Protein AF-A0A7W8SVX4-F1 (afdb_monomer_lite)

Secondary structure (DSSP, 8-state):
---HHHHHHHTT---EEGGGG-SSS--TT-EE---SSS-HHHHHHHHHHHHHHHHHHHHT-

pLDDT: mean 87.5, std 7.26, range [61.19, 96.62]

Radius of gyration: 12.55 Å; chains: 1; bounding box: 29×28×28 Å

Sequence (61 aa):
MRPTICVCIEQNVMIVPGVASYQGAADRAALRLSFAAPGVAEIETGVHRMNRALEQYFDEQ

Structure (mmCIF, N/CA/C/O backbone):
data_AF-A0A7W8SVX4-F1
#
_entry.id   AF-A0A7W8SVX4-F1
#
loop_
_atom_site.group_PDB
_atom_site.id
_atom_site.type_symbol
_atom_site.label_atom_id
_atom_site.label_alt_id
_atom_site.label_comp_id
_atom_site.label_asym_id
_atom_site.label_entity_id
_atom_site.label_seq_id
_atom_site.pdbx_PDB_ins_code
_atom_site.Cartn_x
_atom_site.Cartn_y
_atom_site.Cartn_z
_atom_site.occupancy
_atom_site.B_iso_or_equiv
_atom_site.auth_seq_id
_atom_site.auth_comp_id
_atom_site.auth_asym_id
_atom_site.auth_atom_id
_atom_site.pdbx_PDB_model_num
ATOM 1 N N . MET A 1 1 ? 18.330 10.076 -2.484 1.00 61.19 1 MET A N 1
ATOM 2 C CA . MET A 1 1 ? 16.907 9.873 -2.816 1.00 61.19 1 MET A CA 1
ATOM 3 C C . MET A 1 1 ? 16.380 8.721 -1.977 1.00 61.19 1 MET A C 1
ATOM 5 O O . MET A 1 1 ? 16.883 7.608 -2.098 1.00 61.19 1 MET A O 1
ATOM 9 N N . ARG A 1 2 ? 15.451 9.000 -1.061 1.00 68.56 2 ARG A N 1
ATOM 10 C CA . ARG A 1 2 ? 14.802 7.976 -0.231 1.00 68.56 2 ARG A CA 1
ATOM 11 C C . ARG A 1 2 ? 13.838 7.164 -1.119 1.00 68.56 2 ARG A C 1
ATOM 13 O O . ARG A 1 2 ? 13.257 7.751 -2.029 1.00 68.56 2 ARG A O 1
ATOM 20 N N . PRO A 1 3 ? 13.685 5.841 -0.956 1.00 75.94 3 PRO A N 1
ATOM 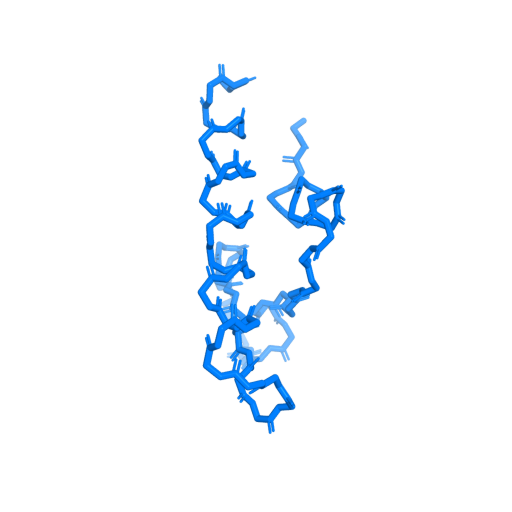21 C CA . PRO A 1 3 ? 12.689 5.086 -1.712 1.00 75.94 3 PRO A CA 1
ATOM 22 C C . PRO A 1 3 ? 11.325 5.133 -1.011 1.00 75.94 3 PRO A C 1
ATOM 24 O O . PRO A 1 3 ? 11.251 5.045 0.215 1.00 75.94 3 PRO A O 1
ATOM 27 N N . THR A 1 4 ? 10.245 5.183 -1.792 1.00 75.25 4 THR A N 1
ATOM 28 C CA . THR A 1 4 ? 8.845 5.198 -1.322 1.00 75.25 4 THR A CA 1
ATOM 29 C C . THR A 1 4 ? 8.511 4.040 -0.367 1.00 75.25 4 THR A C 1
ATOM 31 O O . THR A 1 4 ? 7.671 4.157 0.516 1.00 75.25 4 THR A O 1
ATOM 34 N N . ILE A 1 5 ? 9.223 2.917 -0.480 1.00 79.06 5 ILE A N 1
ATOM 35 C CA . ILE A 1 5 ? 9.081 1.775 0.432 1.00 79.06 5 ILE A CA 1
ATOM 36 C C . ILE A 1 5 ? 9.474 2.087 1.877 1.00 79.06 5 ILE A C 1
ATOM 38 O O . ILE A 1 5 ? 8.777 1.653 2.792 1.00 79.06 5 ILE A O 1
ATOM 42 N N . CYS A 1 6 ? 10.556 2.837 2.099 1.00 81.56 6 CYS A N 1
ATOM 43 C CA . CYS A 1 6 ? 11.024 3.137 3.454 1.00 81.56 6 CYS A CA 1
ATOM 44 C C . CYS A 1 6 ? 10.001 3.984 4.218 1.00 81.56 6 CYS A C 1
ATOM 46 O O . CYS A 1 6 ? 9.652 3.648 5.345 1.00 81.56 6 CYS A O 1
ATOM 48 N N . VAL A 1 7 ? 9.460 5.022 3.575 1.00 82.94 7 VAL A N 1
ATOM 49 C CA . VAL A 1 7 ? 8.463 5.914 4.189 1.00 82.94 7 VAL A CA 1
ATOM 50 C C . VAL A 1 7 ? 7.149 5.192 4.506 1.00 82.94 7 VAL A C 1
ATOM 52 O O . VAL A 1 7 ? 6.580 5.424 5.567 1.00 82.94 7 VAL A O 1
ATOM 55 N N . CYS A 1 8 ? 6.687 4.249 3.675 1.00 87.44 8 CYS A N 1
ATOM 56 C CA . CYS A 1 8 ? 5.500 3.443 4.000 1.00 87.44 8 CYS A CA 1
ATOM 57 C C . CYS A 1 8 ? 5.720 2.524 5.216 1.00 87.44 8 CYS A C 1
ATOM 59 O O . CYS A 1 8 ? 4.852 2.439 6.088 1.00 87.44 8 CYS A O 1
ATOM 61 N N . ILE A 1 9 ? 6.884 1.868 5.307 1.00 88.75 9 ILE A N 1
ATOM 62 C CA . ILE A 1 9 ? 7.217 0.978 6.433 1.00 88.75 9 ILE A CA 1
ATOM 63 C C . ILE A 1 9 ? 7.263 1.762 7.750 1.00 88.75 9 ILE A C 1
ATOM 65 O O . ILE A 1 9 ? 6.718 1.307 8.754 1.00 88.75 9 ILE A O 1
ATOM 69 N N . GLU A 1 10 ? 7.842 2.961 7.746 1.00 89.94 10 GLU A N 1
ATOM 70 C CA . GLU A 1 10 ? 7.900 3.844 8.920 1.00 89.94 10 GLU A CA 1
ATOM 71 C C . GLU A 1 10 ? 6.516 4.295 9.402 1.00 89.94 10 GLU A C 1
ATOM 73 O O . GLU A 1 10 ? 6.302 4.504 10.595 1.00 89.94 10 GLU A O 1
ATOM 78 N N . GLN A 1 11 ? 5.544 4.377 8.492 1.00 90.50 11 GLN A N 1
ATOM 79 C CA . GLN A 1 11 ? 4.144 4.642 8.820 1.00 90.50 11 GLN A CA 1
ATOM 80 C C . GLN A 1 11 ? 3.370 3.377 9.236 1.00 90.50 11 GLN A C 1
ATOM 82 O O . GLN A 1 11 ? 2.146 3.419 9.348 1.00 90.50 11 GLN A O 1
ATOM 87 N N . ASN A 1 12 ? 4.055 2.264 9.525 1.00 91.75 12 ASN A N 1
ATOM 88 C CA . ASN A 1 12 ? 3.470 0.960 9.858 1.00 91.75 12 ASN A CA 1
ATOM 89 C C . ASN A 1 12 ? 2.584 0.389 8.736 1.00 91.75 12 ASN A C 1
ATOM 91 O O . ASN A 1 12 ? 1.504 -0.146 9.005 1.00 91.75 12 ASN A O 1
ATOM 95 N N . VAL A 1 13 ? 3.029 0.508 7.481 1.00 90.94 13 VAL A N 1
ATOM 96 C CA . VAL A 1 13 ? 2.387 -0.109 6.311 1.00 90.94 13 VAL A CA 1
ATOM 97 C C . VAL A 1 13 ? 3.382 -1.021 5.599 1.00 90.94 13 VAL A C 1
ATOM 99 O O . VAL A 1 13 ? 4.402 -0.575 5.075 1.00 90.94 13 VAL A O 1
ATOM 102 N N . MET A 1 14 ? 3.075 -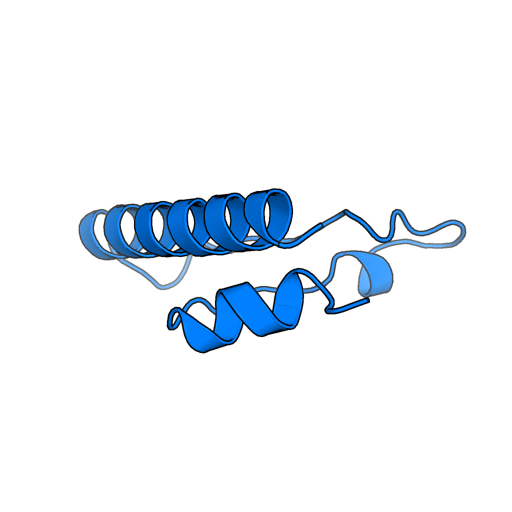2.318 5.556 1.00 89.19 14 MET A N 1
ATOM 103 C CA . MET A 1 14 ? 3.875 -3.297 4.821 1.00 89.19 14 MET A CA 1
ATOM 104 C C . MET A 1 14 ? 3.411 -3.371 3.364 1.00 89.19 14 MET A C 1
ATOM 106 O O . MET A 1 14 ? 2.221 -3.523 3.097 1.00 89.19 14 MET A O 1
ATOM 110 N N . ILE A 1 15 ? 4.351 -3.293 2.423 1.00 87.00 15 ILE A N 1
ATOM 111 C CA . ILE A 1 15 ? 4.079 -3.334 0.981 1.00 87.00 15 ILE A CA 1
ATOM 112 C C . ILE A 1 15 ? 5.067 -4.249 0.266 1.00 87.00 15 ILE A C 1
ATOM 114 O O . ILE A 1 15 ? 6.183 -4.470 0.735 1.00 87.00 15 ILE A O 1
ATOM 118 N N . VAL A 1 16 ? 4.658 -4.771 -0.890 1.00 89.31 16 VAL A N 1
ATOM 119 C CA . VAL A 1 16 ? 5.518 -5.608 -1.731 1.00 89.31 16 VAL A CA 1
ATOM 120 C C . VAL A 1 16 ? 5.978 -4.794 -2.945 1.00 89.31 16 VAL A C 1
ATOM 122 O O . VAL A 1 16 ? 5.124 -4.348 -3.718 1.00 89.31 16 VAL A O 1
ATOM 125 N N . PRO A 1 17 ? 7.296 -4.606 -3.152 1.00 87.56 17 PRO A N 1
ATOM 126 C CA . PRO A 1 17 ? 7.815 -3.994 -4.369 1.00 87.56 17 PRO A CA 1
ATOM 127 C C . PRO A 1 17 ? 7.371 -4.781 -5.609 1.00 87.56 17 PRO A C 1
ATOM 129 O O . PRO A 1 17 ? 7.524 -6.003 -5.662 1.00 87.56 17 PRO A O 1
ATOM 132 N N . GLY A 1 18 ? 6.869 -4.090 -6.632 1.00 86.00 18 GLY A N 1
ATOM 133 C CA . GLY A 1 18 ? 6.389 -4.716 -7.864 1.00 86.00 18 GLY A CA 1
ATOM 134 C C . GLY A 1 18 ? 7.498 -5.366 -8.690 1.00 86.00 18 GLY A C 1
ATOM 135 O O . GLY A 1 18 ? 7.224 -6.312 -9.421 1.00 86.00 18 GLY A O 1
ATOM 136 N N . VAL A 1 19 ? 8.755 -4.935 -8.529 1.00 85.81 19 VAL A N 1
ATOM 137 C CA . VAL A 1 19 ? 9.897 -5.360 -9.363 1.00 85.81 19 VAL A CA 1
ATOM 138 C C . VAL A 1 19 ? 10.114 -6.874 -9.433 1.00 85.81 19 VAL A C 1
ATOM 140 O O . VAL A 1 19 ? 10.576 -7.367 -10.454 1.00 85.81 19 VAL A O 1
ATOM 143 N N . ALA A 1 20 ? 9.743 -7.622 -8.390 1.00 83.06 20 ALA A N 1
ATOM 144 C CA . ALA A 1 20 ? 9.863 -9.082 -8.363 1.00 83.06 20 ALA A CA 1
ATOM 145 C C . ALA A 1 20 ? 8.758 -9.810 -9.158 1.00 83.06 20 ALA A C 1
ATOM 147 O O . ALA A 1 20 ? 8.813 -11.026 -9.310 1.00 83.06 20 ALA A O 1
ATOM 148 N N . SER A 1 21 ? 7.745 -9.082 -9.639 1.00 84.69 21 SER A N 1
ATOM 149 C CA . SER A 1 21 ? 6.566 -9.634 -10.324 1.00 84.69 21 SER A CA 1
ATOM 150 C C . SER A 1 21 ? 6.615 -9.485 -11.850 1.00 84.69 21 SER A C 1
ATOM 152 O O . SER A 1 21 ? 5.733 -9.996 -12.533 1.00 84.69 21 SER A O 1
ATOM 154 N N . TYR A 1 22 ? 7.622 -8.795 -12.397 1.00 88.06 22 TYR A N 1
ATOM 155 C CA . TYR A 1 22 ? 7.778 -8.592 -13.840 1.00 88.06 22 TYR A CA 1
ATOM 156 C C . TYR A 1 22 ? 8.755 -9.609 -14.435 1.00 88.06 22 TYR A C 1
ATOM 158 O O . TYR A 1 22 ? 9.830 -9.841 -13.884 1.00 88.06 22 TYR A O 1
ATOM 166 N N . GLN A 1 23 ? 8.433 -10.156 -15.609 1.00 85.62 23 GLN A N 1
ATOM 167 C CA . GLN A 1 23 ? 9.438 -10.771 -16.478 1.00 85.62 23 GLN A CA 1
ATOM 168 C C . GLN A 1 23 ? 9.956 -9.708 -17.454 1.00 85.62 23 GLN A C 1
ATOM 170 O O . GLN A 1 23 ? 9.256 -9.327 -18.388 1.00 85.62 23 GLN A O 1
ATOM 175 N N . GLY A 1 24 ? 11.171 -9.201 -17.223 1.00 84.94 24 GLY A N 1
ATOM 176 C CA . GLY A 1 24 ? 11.807 -8.194 -18.079 1.00 84.94 24 GLY A CA 1
ATOM 177 C C . GLY A 1 24 ? 11.809 -6.789 -17.472 1.00 84.94 24 GLY A C 1
ATOM 178 O O . GLY A 1 24 ? 12.210 -6.610 -16.323 1.00 84.94 24 GLY A O 1
ATOM 179 N N . ALA A 1 25 ? 11.431 -5.780 -18.261 1.00 84.00 25 ALA A N 1
ATOM 180 C CA . ALA A 1 25 ? 11.468 -4.382 -17.836 1.00 84.00 25 ALA A CA 1
ATOM 181 C C . ALA A 1 25 ? 10.452 -4.120 -16.711 1.00 84.00 25 ALA A C 1
ATOM 183 O O . ALA A 1 25 ? 9.253 -3.998 -16.953 1.00 84.00 25 ALA A O 1
ATOM 184 N N . ALA A 1 26 ? 10.950 -4.050 -15.477 1.00 87.06 26 ALA A N 1
ATOM 185 C CA . ALA A 1 26 ? 10.144 -3.768 -14.302 1.00 87.06 26 ALA A CA 1
ATOM 186 C C . ALA A 1 26 ? 9.869 -2.268 -14.160 1.00 87.06 26 ALA A C 1
ATOM 188 O O . ALA A 1 26 ? 10.800 -1.456 -14.178 1.00 87.06 26 ALA A O 1
ATOM 189 N N . ASP A 1 27 ? 8.609 -1.916 -13.918 1.00 87.88 27 ASP A N 1
ATOM 190 C CA . ASP A 1 27 ? 8.272 -0.597 -13.399 1.00 87.88 27 ASP A CA 1
ATOM 191 C C . ASP A 1 27 ? 8.718 -0.510 -11.931 1.00 87.88 27 ASP A C 1
ATOM 193 O O . ASP A 1 27 ? 8.242 -1.242 -11.060 1.00 87.88 27 ASP A O 1
ATOM 197 N N . ARG A 1 28 ? 9.675 0.381 -11.657 1.00 83.94 28 ARG A N 1
ATOM 198 C CA . ARG A 1 28 ? 10.221 0.592 -10.309 1.00 83.94 28 ARG A CA 1
ATOM 199 C C . ARG A 1 28 ? 9.253 1.339 -9.391 1.00 83.94 28 ARG A C 1
ATOM 201 O O . ARG A 1 28 ? 9.455 1.294 -8.180 1.00 83.94 28 ARG A O 1
ATOM 208 N N . ALA A 1 29 ? 8.237 2.000 -9.945 1.00 84.12 29 ALA A N 1
ATOM 209 C CA . ALA A 1 29 ? 7.181 2.662 -9.188 1.00 84.12 29 ALA A CA 1
ATOM 210 C C . ALA A 1 29 ? 6.041 1.702 -8.801 1.00 84.12 29 ALA A C 1
ATOM 212 O O . ALA A 1 29 ? 5.241 2.024 -7.923 1.00 84.12 29 ALA A O 1
ATOM 213 N N . ALA A 1 30 ? 5.966 0.516 -9.415 1.00 88.06 30 ALA A N 1
ATOM 214 C CA . ALA A 1 30 ? 4.896 -0.438 -9.155 1.00 88.06 30 ALA A CA 1
ATOM 215 C C . ALA A 1 30 ? 4.996 -1.071 -7.758 1.00 88.06 30 ALA A C 1
ATOM 217 O O . ALA A 1 30 ? 6.070 -1.472 -7.298 1.00 88.06 30 ALA A O 1
ATOM 218 N N . LEU A 1 31 ? 3.839 -1.235 -7.112 1.00 89.31 31 LEU A N 1
ATOM 219 C CA . LEU A 1 31 ? 3.673 -1.838 -5.789 1.00 89.31 31 LEU A CA 1
ATOM 220 C C . LEU A 1 31 ? 2.496 -2.820 -5.805 1.00 89.31 31 LEU A C 1
ATOM 222 O O . LEU A 1 31 ? 1.487 -2.572 -6.46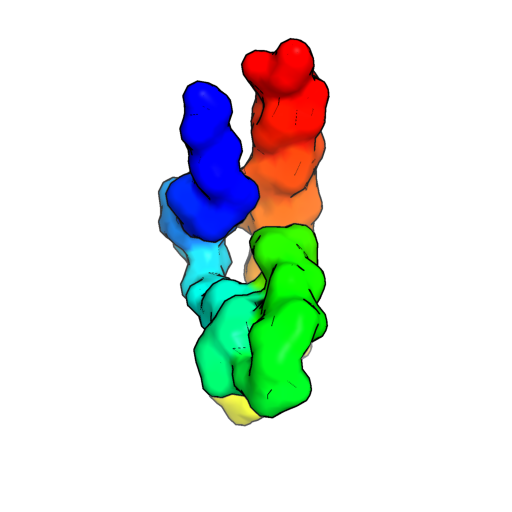4 1.00 89.31 31 LEU A O 1
ATOM 226 N N . ARG A 1 32 ? 2.592 -3.915 -5.042 1.00 91.25 32 ARG A N 1
ATOM 227 C CA . ARG A 1 32 ? 1.475 -4.846 -4.816 1.00 91.25 32 ARG A CA 1
ATOM 228 C C . ARG A 1 32 ? 0.925 -4.679 -3.403 1.00 91.25 32 ARG A C 1
ATOM 230 O O . ARG A 1 32 ? 1.651 -4.866 -2.424 1.00 91.25 32 ARG A O 1
ATOM 237 N N . LEU A 1 33 ? -0.376 -4.414 -3.316 1.00 91.56 33 LEU A N 1
ATOM 238 C CA . LEU A 1 33 ? -1.141 -4.361 -2.070 1.00 91.56 33 LEU A CA 1
ATOM 239 C C . LEU A 1 33 ? -1.943 -5.656 -1.894 1.00 91.56 33 LEU A C 1
ATOM 241 O O . LEU A 1 33 ? -2.422 -6.231 -2.870 1.00 91.56 33 LEU A O 1
ATOM 245 N N . SER A 1 34 ? -2.070 -6.129 -0.655 1.00 91.81 34 SER A N 1
ATOM 246 C CA . SER A 1 34 ? -2.872 -7.307 -0.316 1.00 91.81 34 SER A CA 1
ATOM 247 C C . SER A 1 34 ? -3.847 -6.965 0.801 1.00 91.81 34 SER A C 1
ATOM 249 O O . SER A 1 34 ? -3.438 -6.459 1.843 1.00 91.81 34 SER A O 1
ATOM 251 N N . PHE A 1 35 ? -5.120 -7.289 0.587 1.00 92.81 35 PHE A N 1
ATOM 252 C CA . PHE A 1 35 ? -6.217 -7.056 1.531 1.00 92.81 35 PHE A CA 1
ATOM 253 C C . PHE A 1 35 ? -6.804 -8.362 2.084 1.00 92.81 35 PHE A C 1
ATOM 255 O O . PHE A 1 35 ? -7.863 -8.359 2.693 1.00 92.81 35 PHE A O 1
ATOM 262 N N . ALA A 1 36 ? -6.127 -9.492 1.860 1.00 89.75 36 ALA A N 1
ATOM 263 C CA . ALA A 1 36 ? -6.636 -10.812 2.232 1.00 89.75 36 ALA A CA 1
ATOM 264 C C . ALA A 1 36 ? -6.604 -11.098 3.747 1.00 89.75 36 ALA A C 1
ATOM 266 O O . ALA A 1 36 ? -7.376 -11.923 4.220 1.00 89.75 36 ALA A O 1
ATOM 267 N N . ALA A 1 37 ? -5.691 -10.462 4.488 1.00 84.25 37 ALA A N 1
ATOM 268 C CA . ALA A 1 37 ? -5.529 -10.633 5.935 1.00 84.25 37 ALA A CA 1
ATOM 269 C C . ALA A 1 37 ? -6.296 -9.606 6.802 1.00 84.25 37 ALA A C 1
ATOM 271 O O . ALA A 1 37 ? -6.876 -10.033 7.797 1.00 84.25 37 ALA A O 1
ATOM 272 N N . PRO A 1 38 ? -6.301 -8.291 6.487 1.00 86.19 38 PRO A N 1
ATOM 273 C CA . PRO A 1 38 ? -6.961 -7.290 7.329 1.00 86.19 38 PRO A CA 1
ATOM 274 C C . PRO A 1 38 ? -8.485 -7.231 7.143 1.00 86.19 38 PRO A C 1
ATOM 276 O O . PRO A 1 38 ? -9.006 -7.484 6.057 1.00 86.19 38 PRO A O 1
ATOM 279 N N . GLY A 1 39 ? -9.200 -6.807 8.186 1.00 94.12 39 GLY A N 1
ATOM 280 C CA . GLY A 1 39 ? -10.599 -6.381 8.098 1.00 94.12 39 GLY A CA 1
ATOM 281 C C . GLY A 1 39 ? -10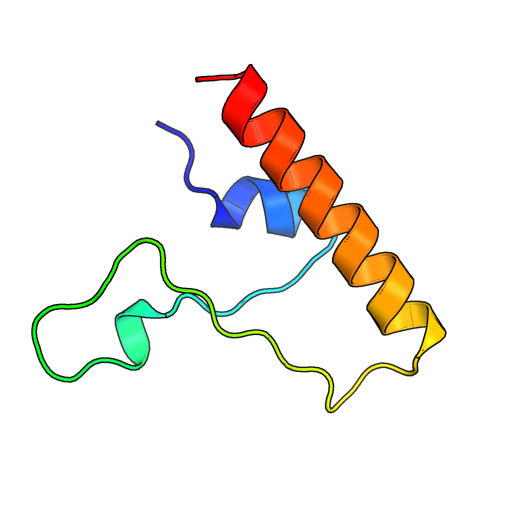.757 -4.978 7.491 1.00 94.12 39 GLY A C 1
ATOM 282 O O . GLY A 1 39 ? -9.796 -4.220 7.384 1.00 94.12 39 GLY A O 1
ATOM 283 N N . VAL A 1 40 ? -11.984 -4.585 7.125 1.00 95.69 40 VAL A N 1
ATOM 284 C CA . VAL A 1 40 ? -12.263 -3.311 6.417 1.00 95.69 40 VAL A CA 1
ATOM 285 C C . VAL A 1 40 ? -11.675 -2.082 7.128 1.00 95.69 40 VAL A C 1
ATOM 287 O O . VAL A 1 40 ? -10.982 -1.288 6.499 1.00 95.69 40 VAL A O 1
ATOM 290 N N . ALA A 1 41 ? -11.862 -1.957 8.443 1.00 95.75 41 ALA A N 1
ATOM 291 C CA . ALA A 1 41 ? -11.335 -0.822 9.211 1.00 95.75 4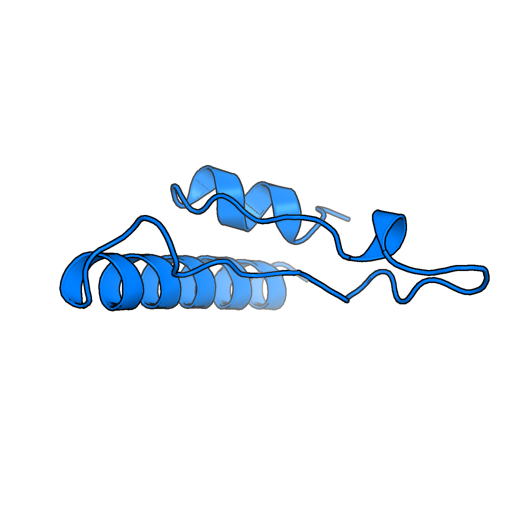1 ALA A CA 1
ATOM 292 C C . ALA A 1 41 ? -9.791 -0.762 9.226 1.00 95.75 41 ALA A C 1
ATOM 294 O O . ALA A 1 41 ? -9.182 0.312 9.247 1.00 95.75 41 ALA A O 1
ATOM 295 N N . GLU A 1 42 ? -9.133 -1.921 9.200 1.00 94.00 42 GLU A N 1
ATOM 296 C CA . GLU A 1 42 ? -7.672 -2.018 9.147 1.00 94.00 42 GLU A CA 1
ATOM 297 C C . GLU A 1 42 ? -7.151 -1.646 7.754 1.00 94.00 42 GLU A C 1
ATOM 299 O O . GLU A 1 42 ? -6.110 -0.996 7.644 1.00 94.00 42 GLU A O 1
ATOM 304 N N . ILE A 1 43 ? -7.901 -1.987 6.699 1.00 94.69 43 ILE A N 1
ATOM 305 C CA . ILE A 1 43 ? -7.625 -1.553 5.324 1.00 94.69 43 ILE A CA 1
ATOM 306 C C . ILE A 1 43 ? -7.678 -0.028 5.234 1.00 94.69 43 ILE A C 1
ATOM 308 O O . ILE A 1 43 ? -6.721 0.582 4.761 1.00 94.69 43 ILE A O 1
ATOM 312 N N . GLU A 1 44 ? -8.754 0.593 5.719 1.00 96.62 44 GLU A N 1
ATOM 313 C CA . GLU A 1 44 ? -8.915 2.053 5.717 1.00 96.62 44 GLU A CA 1
ATOM 314 C C . GLU A 1 44 ? -7.759 2.741 6.452 1.00 96.62 44 GLU A C 1
ATOM 316 O O . GLU A 1 44 ? -7.117 3.649 5.918 1.00 96.62 44 GLU A O 1
ATOM 321 N N . THR A 1 45 ? -7.422 2.233 7.641 1.00 95.56 45 THR A N 1
ATOM 322 C CA . THR A 1 45 ? -6.286 2.719 8.432 1.00 95.56 45 THR A CA 1
ATOM 323 C C . THR A 1 45 ? -4.963 2.589 7.670 1.00 95.56 45 THR A C 1
ATOM 325 O O . THR A 1 45 ? -4.161 3.526 7.651 1.00 95.56 45 THR A O 1
ATOM 328 N N . GLY A 1 46 ? -4.719 1.442 7.031 1.00 94.06 46 GLY A N 1
ATOM 329 C CA . GLY A 1 46 ? -3.516 1.192 6.239 1.00 94.06 46 GLY A CA 1
ATOM 330 C C . GLY A 1 46 ? -3.399 2.124 5.033 1.00 94.06 46 GLY A C 1
ATOM 331 O O . GLY A 1 46 ? -2.333 2.694 4.800 1.00 94.06 46 GLY A O 1
ATOM 332 N N . VAL A 1 47 ? -4.499 2.349 4.309 1.00 94.88 47 VAL A N 1
ATOM 333 C CA . VAL A 1 47 ? -4.547 3.264 3.157 1.00 94.88 47 VAL A CA 1
ATOM 334 C C . VAL A 1 47 ? -4.310 4.712 3.590 1.00 94.88 47 VAL A C 1
ATOM 336 O O . VAL A 1 47 ? -3.537 5.414 2.942 1.00 94.88 47 VAL A O 1
ATOM 339 N N . HIS A 1 48 ? -4.895 5.162 4.705 1.00 96.12 48 HIS A N 1
ATOM 340 C CA . HIS A 1 48 ? -4.647 6.510 5.235 1.00 96.12 48 HIS A CA 1
ATOM 341 C C . HIS A 1 48 ? -3.182 6.726 5.630 1.00 96.12 48 HIS A C 1
ATOM 343 O O . HIS A 1 48 ? -2.594 7.759 5.308 1.00 96.12 48 HIS A O 1
ATOM 349 N N . ARG A 1 49 ? -2.562 5.741 6.288 1.00 95.50 49 ARG A N 1
ATOM 350 C CA . ARG A 1 49 ? -1.131 5.789 6.631 1.00 95.50 49 ARG A CA 1
ATOM 351 C C . ARG A 1 49 ? -0.248 5.820 5.387 1.00 95.50 49 ARG A C 1
ATOM 353 O O . ARG A 1 49 ? 0.725 6.569 5.360 1.00 95.50 49 ARG A O 1
ATOM 360 N N . MET A 1 50 ? -0.602 5.042 4.364 1.00 94.50 50 MET A N 1
ATOM 361 C CA . MET A 1 50 ? 0.097 5.047 3.082 1.00 94.50 50 MET A CA 1
ATOM 362 C C . MET A 1 50 ? -0.007 6.414 2.400 1.00 94.50 50 MET A C 1
ATOM 364 O O . MET A 1 50 ? 1.012 6.927 1.957 1.00 94.50 50 MET A O 1
ATOM 368 N N . ASN A 1 51 ? -1.194 7.030 2.366 1.00 94.31 51 ASN A N 1
ATOM 369 C CA . ASN A 1 51 ? -1.358 8.360 1.778 1.00 94.31 51 ASN A CA 1
ATOM 370 C C . ASN A 1 51 ? -0.461 9.396 2.471 1.00 94.31 51 ASN A C 1
ATOM 372 O O . ASN A 1 51 ? 0.313 10.074 1.808 1.00 94.31 51 ASN A O 1
ATOM 376 N N . ARG A 1 52 ? -0.460 9.421 3.810 1.00 93.25 52 ARG A N 1
ATOM 377 C CA . ARG A 1 52 ? 0.419 10.306 4.590 1.00 93.25 52 ARG A CA 1
ATOM 378 C C . ARG A 1 52 ? 1.905 10.089 4.280 1.00 93.25 52 ARG A C 1
ATOM 380 O O . ARG A 1 52 ? 2.659 11.051 4.195 1.00 93.25 52 ARG A O 1
ATOM 387 N N . ALA A 1 53 ? 2.333 8.834 4.120 1.00 91.50 53 ALA A N 1
ATOM 388 C CA . ALA A 1 53 ? 3.711 8.510 3.747 1.00 91.50 53 ALA A CA 1
ATOM 389 C C . ALA A 1 53 ? 4.081 9.066 2.364 1.00 91.50 53 ALA A C 1
ATOM 391 O O . ALA A 1 53 ? 5.198 9.537 2.168 1.00 91.50 53 ALA A O 1
ATOM 392 N N . LEU A 1 54 ? 3.151 8.980 1.407 1.00 89.75 54 LEU A N 1
ATOM 393 C CA . LEU A 1 54 ? 3.341 9.455 0.039 1.00 89.75 54 LEU A CA 1
ATOM 394 C C . LEU A 1 54 ? 3.338 10.981 -0.040 1.00 89.75 54 LEU A C 1
ATOM 396 O O . LEU A 1 54 ? 4.197 11.536 -0.710 1.00 89.75 54 LEU A O 1
ATOM 400 N N . GLU A 1 55 ? 2.433 11.654 0.668 1.00 92.25 55 GLU A N 1
ATOM 401 C CA . GLU A 1 55 ? 2.421 13.118 0.779 1.00 92.25 55 GLU A CA 1
ATOM 402 C C . GLU A 1 55 ? 3.758 13.624 1.333 1.00 92.25 55 GLU A C 1
ATOM 404 O O . GLU A 1 55 ?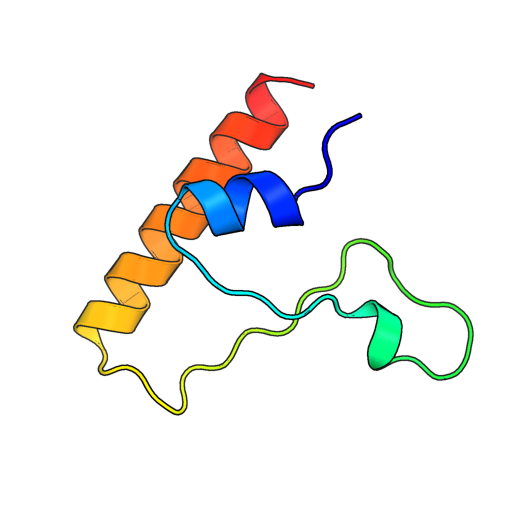 4.446 14.388 0.662 1.00 92.25 55 GLU A O 1
ATOM 409 N N . GLN A 1 56 ? 4.206 13.080 2.472 1.00 87.88 56 GLN A N 1
ATOM 410 C CA . GLN A 1 56 ? 5.514 13.417 3.044 1.00 87.88 56 GLN A CA 1
ATOM 411 C C . GLN A 1 56 ? 6.661 13.146 2.059 1.00 87.88 56 GLN A C 1
ATOM 413 O O . GLN A 1 56 ? 7.599 13.931 1.958 1.00 87.88 56 GLN A O 1
ATOM 418 N N . TYR A 1 57 ? 6.599 12.033 1.325 1.00 86.56 57 TYR A N 1
ATOM 419 C CA . TYR A 1 57 ? 7.603 11.705 0.322 1.00 86.56 57 TYR A CA 1
ATOM 420 C C . TYR A 1 57 ? 7.687 12.740 -0.794 1.00 86.56 57 TYR A C 1
ATOM 422 O O . TYR A 1 57 ? 8.789 13.039 -1.232 1.00 86.56 57 TYR A O 1
ATOM 430 N N . PHE A 1 58 ? 6.551 13.237 -1.283 1.00 85.25 58 PHE A N 1
ATOM 431 C CA . PHE A 1 58 ? 6.517 14.218 -2.364 1.00 85.25 58 PHE A CA 1
ATOM 432 C C . PHE A 1 58 ? 6.841 15.636 -1.886 1.00 85.25 58 PHE A C 1
ATOM 434 O O . PHE A 1 58 ? 7.426 16.388 -2.656 1.00 85.25 58 PHE A O 1
ATOM 441 N N . ASP A 1 59 ? 6.530 15.978 -0.635 1.00 86.50 59 ASP A N 1
ATOM 442 C CA . ASP A 1 59 ? 6.885 17.271 -0.035 1.00 86.50 59 ASP A CA 1
ATOM 443 C C . ASP A 1 59 ? 8.398 17.406 0.241 1.00 86.50 59 ASP A C 1
ATOM 445 O O . ASP A 1 59 ? 8.933 18.514 0.279 1.00 86.50 59 ASP A O 1
ATOM 449 N N . GLU A 1 60 ? 9.099 16.286 0.453 1.00 78.75 60 GLU A N 1
ATOM 450 C CA . GLU A 1 60 ? 10.544 16.231 0.736 1.00 78.75 60 GLU A CA 1
ATOM 451 C C . GLU A 1 60 ? 11.438 16.169 -0.529 1.00 78.75 60 GLU A C 1
ATOM 453 O O . GLU A 1 60 ? 12.664 16.073 -0.396 1.00 78.75 60 GLU A O 1
ATOM 458 N N . GLN A 1 61 ? 10.861 16.185 -1.738 1.00 62.75 61 GLN A N 1
ATOM 459 C CA . GLN A 1 61 ? 11.571 16.046 -3.029 1.00 62.75 61 GLN A CA 1
ATOM 460 C C . GLN A 1 61 ? 11.676 17.369 -3.783 1.00 62.75 61 GLN A C 1
ATOM 462 O O . GLN A 1 61 ? 12.734 17.568 -4.425 1.00 62.75 61 GLN A O 1
#

Foldseek 3Di:
DDDLQVLLVVLVADWAQCQVVDDPDDDRPDIDDDPPPDDPVVVVSSVVSSVVSVVVVVVVD